Protein AF-A0A7J4UYX0-F1 (afdb_monomer_lite)

pLDDT: mean 72.62, std 13.32, range [43.72, 94.44]

Secondary structure (DSSP, 8-state):
-------HHHHTHHHHHHHHHHHHHHHHHH-THHHHHHHHTEETTEEHHHHHHHHHHHSTT--

Radius of gyration: 18.23 Å; chains: 1; bounding box: 37×18×54 Å

Structure (mmCIF, N/CA/C/O backbone):
data_AF-A0A7J4UYX0-F1
#
_entry.id   AF-A0A7J4UYX0-F1
#
loop_
_atom_site.group_PDB
_atom_site.id
_atom_site.type_symbol
_atom_site.label_atom_id
_atom_site.label_alt_id
_atom_site.label_comp_id
_atom_site.label_asym_id
_atom_site.label_entity_id
_atom_site.label_seq_id
_atom_site.pdbx_PDB_ins_code
_atom_site.Cartn_x
_atom_site.Cartn_y
_atom_site.Cartn_z
_atom_site.occupancy
_atom_site.B_iso_or_equiv
_atom_site.auth_seq_id
_atom_site.auth_comp_id
_atom_site.auth_asym_id
_atom_site.auth_atom_id
_atom_site.pdbx_PDB_model_num
ATOM 1 N N . MET A 1 1 ? -7.285 5.592 37.705 1.00 43.72 1 MET A N 1
ATOM 2 C CA . MET A 1 1 ? -7.932 4.748 36.676 1.00 43.72 1 MET A CA 1
ATOM 3 C C . MET A 1 1 ? -7.933 5.509 35.353 1.00 43.72 1 MET A C 1
ATOM 5 O O . MET A 1 1 ? -8.727 6.433 35.224 1.00 43.72 1 MET A O 1
ATOM 9 N N . PRO A 1 2 ? -7.028 5.233 34.400 1.00 44.97 2 PRO A N 1
ATOM 10 C CA . PRO A 1 2 ? -7.034 5.934 33.124 1.00 44.97 2 PRO A CA 1
ATOM 11 C C . PRO A 1 2 ? -8.012 5.233 32.175 1.00 44.97 2 PRO A C 1
ATOM 13 O O . PRO A 1 2 ? -7.666 4.270 31.498 1.00 44.97 2 PRO A O 1
ATOM 16 N N . GLY A 1 3 ? -9.254 5.714 32.133 1.00 57.47 3 GLY A N 1
ATOM 17 C CA . GLY A 1 3 ? -10.210 5.376 31.080 1.00 57.47 3 GLY A CA 1
ATOM 18 C C . GLY A 1 3 ? -9.800 6.070 29.787 1.00 57.47 3 GLY A C 1
ATOM 19 O O . GLY A 1 3 ? -10.355 7.106 29.426 1.00 57.47 3 GLY A O 1
ATOM 20 N N . LYS A 1 4 ? -8.779 5.540 29.110 1.00 60.59 4 LYS A N 1
ATOM 21 C CA . LYS A 1 4 ? -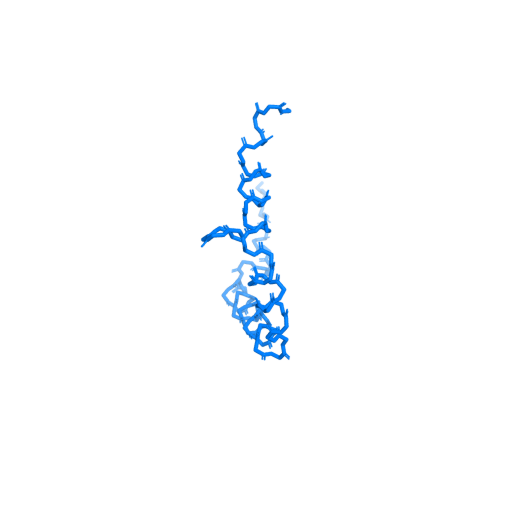8.395 5.983 27.770 1.00 60.59 4 LYS A CA 1
ATOM 22 C C . LYS A 1 4 ? -9.523 5.532 26.846 1.00 60.59 4 LYS A C 1
ATOM 24 O O . LYS A 1 4 ? -9.529 4.382 26.420 1.00 60.59 4 LYS A O 1
ATOM 29 N N . ARG A 1 5 ? -10.524 6.408 26.653 1.00 57.59 5 ARG A N 1
ATOM 30 C CA . ARG A 1 5 ? -11.616 6.257 25.679 1.00 57.59 5 ARG A CA 1
ATOM 31 C C . ARG A 1 5 ? -11.015 5.619 24.437 1.00 57.59 5 ARG A C 1
ATOM 33 O O . ARG A 1 5 ? -10.169 6.240 23.791 1.00 57.59 5 ARG A O 1
ATOM 40 N N . LEU A 1 6 ? -11.365 4.359 24.181 1.00 56.97 6 LEU A N 1
ATOM 41 C CA . LEU A 1 6 ? -10.947 3.693 22.963 1.00 56.97 6 LEU A CA 1
ATOM 42 C C . LEU A 1 6 ? -11.576 4.511 21.851 1.00 56.97 6 LEU A C 1
ATOM 44 O O . LEU A 1 6 ? -12.789 4.667 21.768 1.00 56.97 6 LEU A O 1
ATOM 48 N N . SER A 1 7 ? -10.661 5.185 21.167 1.00 58.44 7 SER A N 1
ATOM 49 C CA . SER A 1 7 ? -10.880 6.256 20.221 1.00 58.44 7 SER A CA 1
ATOM 50 C C . SER A 1 7 ? -12.011 5.873 19.281 1.00 58.44 7 SER A C 1
ATOM 52 O O . SER A 1 7 ? -12.076 4.721 18.870 1.00 58.44 7 SER A O 1
ATOM 54 N N . PHE A 1 8 ? -12.864 6.820 18.904 1.00 61.38 8 PHE A N 1
ATOM 55 C CA . PHE A 1 8 ? -13.916 6.652 17.896 1.00 61.38 8 PHE A CA 1
ATOM 56 C C . PHE A 1 8 ? -13.436 5.895 16.630 1.00 61.38 8 PHE A C 1
ATOM 58 O O . PHE A 1 8 ? -14.224 5.244 15.955 1.00 61.38 8 PHE A O 1
ATOM 65 N N . LEU A 1 9 ? -12.127 5.900 16.351 1.00 62.31 9 LEU A N 1
ATOM 66 C CA . LEU A 1 9 ? -11.458 5.060 15.351 1.00 62.31 9 LEU A CA 1
ATOM 67 C C . LEU A 1 9 ? -11.618 3.536 15.548 1.00 62.31 9 LEU A C 1
ATOM 69 O O . LEU A 1 9 ? -11.692 2.835 14.550 1.00 62.31 9 LEU A O 1
ATOM 73 N N . ASN A 1 10 ? -11.670 3.009 16.778 1.00 65.62 10 ASN A N 1
ATOM 74 C CA . ASN A 1 10 ? -11.894 1.581 17.051 1.00 65.62 10 ASN A CA 1
ATOM 75 C C . ASN A 1 10 ? -13.360 1.179 16.855 1.00 65.62 10 ASN A C 1
ATOM 77 O O . ASN A 1 10 ? -13.627 0.090 16.360 1.00 65.62 10 ASN A O 1
ATOM 81 N N . GLU A 1 11 ? -14.305 2.047 17.220 1.00 76.31 11 GLU A N 1
ATOM 82 C CA . GLU A 1 11 ? -15.740 1.776 17.059 1.00 76.31 11 GLU A CA 1
ATOM 83 C C . GLU A 1 11 ? -16.152 1.794 15.579 1.00 76.31 11 GLU A C 1
ATOM 85 O O . GLU A 1 11 ? -16.929 0.954 15.132 1.00 76.31 11 GLU A O 1
ATOM 90 N N . PHE A 1 12 ? -15.543 2.681 14.785 1.00 81.06 12 PHE A N 1
ATOM 91 C CA . PHE A 1 12 ? -15.765 2.772 13.340 1.00 81.06 12 PHE A CA 1
ATOM 92 C C . PHE A 1 12 ? -14.673 2.099 12.500 1.00 81.06 12 PHE A C 1
ATOM 94 O O . PHE A 1 12 ? -14.624 2.321 11.290 1.00 81.06 12 PHE A O 1
ATOM 101 N N . LEU A 1 13 ? -13.810 1.265 13.092 1.00 85.56 13 LEU A N 1
ATOM 102 C CA . LEU A 1 13 ? -12.661 0.676 12.393 1.00 85.56 13 LEU A CA 1
ATOM 103 C C . LEU A 1 13 ? -13.096 -0.094 11.142 1.00 85.56 13 LEU A C 1
ATOM 105 O O . LEU A 1 13 ? -12.509 0.072 10.078 1.00 85.56 13 LEU A O 1
ATOM 109 N N . THR A 1 14 ? -14.1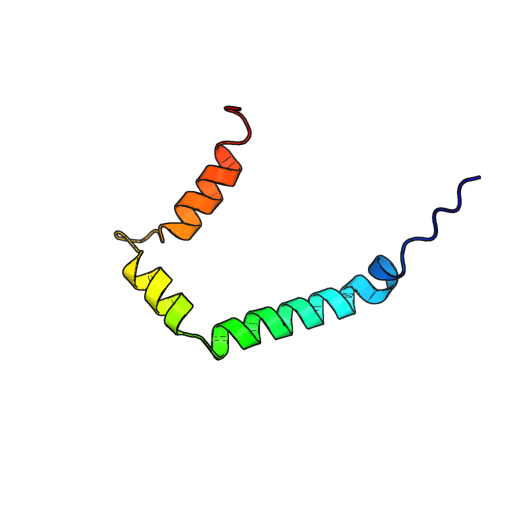78 -0.867 11.239 1.00 88.94 14 THR A N 1
ATOM 110 C CA . THR A 1 14 ? -14.734 -1.619 10.105 1.00 88.94 14 THR A CA 1
ATOM 111 C C . THR A 1 14 ? -15.209 -0.697 8.985 1.00 88.94 14 THR A C 1
ATOM 113 O O . THR A 1 14 ? -14.914 -0.952 7.821 1.00 88.94 14 THR A O 1
ATOM 116 N N . ALA A 1 15 ? -15.902 0.397 9.320 1.00 89.69 15 ALA A N 1
ATOM 117 C CA . ALA A 1 15 ? -16.362 1.374 8.334 1.00 89.69 15 ALA A CA 1
ATOM 118 C C . ALA A 1 15 ? -15.178 2.076 7.654 1.00 89.69 15 ALA A C 1
ATOM 120 O O . ALA A 1 15 ? -15.165 2.227 6.435 1.00 89.69 15 ALA A O 1
ATOM 121 N N . TRP A 1 16 ? -14.147 2.429 8.422 1.00 89.00 16 TRP A N 1
ATOM 122 C CA . TRP A 1 16 ? -12.910 3.008 7.900 1.00 89.00 16 TRP A CA 1
ATOM 123 C C . TRP A 1 16 ? -12.137 2.045 6.998 1.00 89.00 16 TRP A C 1
ATOM 125 O O . TRP A 1 16 ? -11.674 2.463 5.939 1.00 89.00 16 TRP A O 1
ATOM 135 N N . ILE A 1 17 ? -12.042 0.762 7.362 1.00 90.19 17 ILE A N 1
ATOM 136 C CA . ILE A 1 17 ? -11.453 -0.277 6.503 1.00 90.19 17 ILE A CA 1
ATOM 137 C C . ILE A 1 17 ? -12.240 -0.381 5.196 1.00 90.19 17 ILE A C 1
ATOM 139 O O . ILE A 1 17 ? -11.641 -0.469 4.129 1.00 90.19 17 ILE A O 1
ATOM 143 N N . PHE A 1 18 ? -13.571 -0.327 5.260 1.00 94.38 18 PHE A N 1
ATOM 144 C CA . PHE A 1 18 ? -14.419 -0.400 4.073 1.00 94.38 18 PHE A CA 1
ATOM 145 C C . PHE A 1 18 ? -14.231 0.809 3.154 1.00 94.38 18 PHE A C 1
ATOM 147 O O . PHE A 1 18 ? -14.101 0.645 1.944 1.00 94.38 18 PHE A O 1
ATOM 154 N N . ILE A 1 19 ? -14.147 2.013 3.727 1.00 94.31 19 ILE A N 1
ATOM 155 C CA . ILE A 1 19 ? -13.840 3.244 2.989 1.00 94.31 19 ILE A CA 1
ATOM 156 C C . ILE A 1 19 ? -12.449 3.145 2.355 1.00 94.31 19 ILE A C 1
ATOM 158 O O . ILE A 1 19 ? -12.302 3.425 1.169 1.00 94.31 19 ILE A O 1
ATOM 162 N N . ALA A 1 20 ? -11.439 2.694 3.102 1.00 92.69 20 ALA A N 1
ATOM 163 C CA . ALA A 1 20 ? -10.088 2.508 2.580 1.00 92.69 20 ALA A CA 1
ATOM 164 C C . ALA A 1 20 ? -10.043 1.469 1.446 1.00 92.69 20 ALA A C 1
ATOM 166 O O . ALA A 1 20 ? -9.380 1.703 0.437 1.00 92.69 20 ALA A O 1
ATOM 167 N N . MET A 1 21 ? -10.790 0.364 1.564 1.00 93.81 21 MET A N 1
ATOM 168 C CA . MET A 1 21 ? -10.941 -0.627 0.495 1.00 93.81 21 MET A CA 1
ATOM 169 C C . MET A 1 21 ? -11.631 -0.032 -0.731 1.00 93.81 21 MET A C 1
ATOM 171 O O . MET A 1 21 ? -11.123 -0.177 -1.838 1.00 93.81 21 MET A O 1
ATOM 175 N N . ALA A 1 22 ? -12.753 0.666 -0.550 1.00 94.44 22 ALA A N 1
ATOM 176 C CA . ALA A 1 22 ? -13.493 1.283 -1.646 1.00 94.44 22 ALA A CA 1
ATOM 177 C C . ALA A 1 22 ? -12.643 2.320 -2.391 1.00 94.44 22 ALA A C 1
ATOM 179 O O . ALA A 1 22 ? -12.638 2.346 -3.619 1.00 94.44 22 ALA A O 1
ATOM 180 N N . ILE A 1 23 ? -11.877 3.131 -1.657 1.00 94.31 23 ILE A N 1
ATOM 181 C CA . ILE A 1 23 ? -10.951 4.108 -2.233 1.00 94.31 23 ILE A CA 1
ATOM 182 C C . ILE A 1 23 ? -9.797 3.399 -2.949 1.00 94.31 23 ILE A C 1
ATOM 184 O O . ILE A 1 23 ? -9.507 3.733 -4.092 1.00 94.31 23 ILE A O 1
ATOM 188 N N . GLY A 1 24 ? -9.161 2.405 -2.324 1.00 87.62 24 GLY A N 1
ATOM 189 C CA . GLY A 1 24 ? -8.041 1.675 -2.926 1.00 87.62 24 GLY A CA 1
ATOM 190 C C . GLY A 1 24 ? -8.436 0.947 -4.211 1.00 87.62 24 GLY A C 1
ATOM 191 O O . GLY A 1 24 ? -7.753 1.064 -5.227 1.00 87.62 24 GLY A O 1
ATOM 192 N N . VAL A 1 25 ? -9.579 0.260 -4.195 1.00 88.75 25 VAL A N 1
ATOM 193 C CA . VAL A 1 25 ? -10.138 -0.418 -5.373 1.00 88.75 25 VAL A CA 1
ATOM 194 C C . VAL A 1 25 ? -10.587 0.598 -6.421 1.00 88.75 25 VAL A C 1
ATOM 196 O O . VAL A 1 25 ? -10.295 0.419 -7.598 1.00 88.75 25 VAL A O 1
ATOM 199 N N . GLY A 1 26 ? -11.243 1.688 -6.012 1.00 91.88 26 GLY A N 1
ATOM 200 C CA . GLY A 1 26 ? -11.685 2.746 -6.920 1.00 91.88 26 GLY A CA 1
ATOM 201 C C . GLY A 1 26 ? -10.521 3.421 -7.646 1.00 91.88 26 GLY A C 1
ATOM 202 O O . GLY A 1 26 ? -10.576 3.596 -8.860 1.00 91.88 26 GLY A O 1
ATOM 203 N N . ILE A 1 27 ? -9.436 3.733 -6.935 1.00 86.19 27 ILE A N 1
ATOM 204 C CA . ILE A 1 27 ? -8.213 4.291 -7.527 1.00 86.19 27 ILE A CA 1
ATOM 205 C C . ILE A 1 27 ? -7.547 3.266 -8.453 1.00 86.19 27 ILE A C 1
ATOM 207 O O . ILE A 1 27 ? -7.179 3.622 -9.570 1.00 86.19 27 ILE A O 1
ATOM 211 N N . GLY A 1 28 ? -7.439 2.000 -8.034 1.00 79.50 28 GLY A N 1
ATOM 212 C CA . GLY A 1 28 ? -6.884 0.930 -8.871 1.00 79.50 28 GLY A CA 1
ATOM 213 C C . GLY A 1 28 ? -7.698 0.666 -10.143 1.00 79.50 28 GLY A C 1
ATOM 214 O O . GLY A 1 28 ? -7.129 0.314 -11.172 1.00 79.50 28 GLY A O 1
ATOM 215 N N . TYR A 1 29 ? -9.013 0.887 -10.093 1.00 81.25 29 TYR A N 1
ATOM 216 C CA . TYR A 1 29 ? -9.909 0.750 -11.240 1.00 81.25 29 TYR A CA 1
ATOM 217 C C . TYR A 1 29 ? -9.857 1.959 -12.187 1.00 81.25 29 TYR A C 1
ATOM 219 O O . TYR A 1 29 ? -9.857 1.785 -13.403 1.00 81.25 29 TYR A O 1
ATOM 227 N N . LEU A 1 30 ? -9.804 3.185 -11.652 1.00 81.81 30 LEU A N 1
ATOM 228 C CA . LEU A 1 30 ? -9.768 4.415 -12.457 1.00 81.81 30 LEU A CA 1
ATOM 229 C C . LEU A 1 30 ? -8.399 4.672 -13.098 1.00 81.81 30 LEU A C 1
ATOM 231 O O . LEU A 1 30 ? -8.331 5.283 -14.163 1.00 81.81 30 LEU A O 1
ATOM 235 N N . TYR A 1 31 ? -7.320 4.207 -12.469 1.00 74.94 31 TYR A N 1
ATOM 236 C CA . TYR A 1 31 ? -5.953 4.364 -12.961 1.00 74.94 31 TYR A CA 1
ATOM 237 C C . TYR A 1 31 ? -5.282 2.998 -13.186 1.00 74.94 31 TYR A C 1
ATOM 239 O O . TYR A 1 31 ? -4.342 2.650 -12.464 1.00 74.94 31 TYR A O 1
ATOM 247 N N . PRO A 1 32 ? -5.685 2.243 -14.233 1.00 70.38 32 PRO A N 1
ATOM 248 C CA .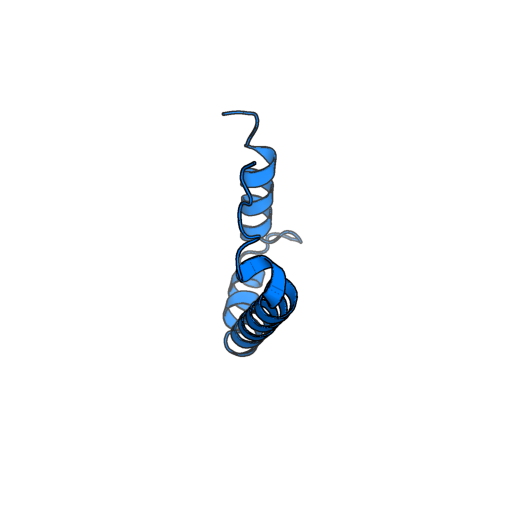 PRO A 1 32 ? -4.994 1.013 -14.628 1.00 70.38 32 PRO A CA 1
ATOM 249 C C . PRO A 1 32 ? -3.554 1.289 -15.084 1.00 70.38 32 PRO A C 1
ATOM 251 O O . PRO A 1 32 ? -2.719 0.398 -15.035 1.00 70.38 32 PRO A O 1
ATOM 254 N N . GLY A 1 33 ? -3.221 2.543 -15.411 1.00 68.44 33 GLY A N 1
ATOM 255 C CA . GLY A 1 33 ? -1.852 2.967 -15.698 1.00 68.44 33 GLY A CA 1
ATOM 256 C C . GLY A 1 33 ? -0.871 2.717 -14.546 1.00 68.44 33 GLY A C 1
ATOM 257 O O . GLY A 1 33 ? 0.319 2.589 -14.789 1.00 68.44 33 GLY A O 1
ATOM 258 N N . ILE A 1 34 ? -1.338 2.588 -13.297 1.00 64.88 34 ILE A N 1
ATOM 259 C CA . ILE A 1 34 ? -0.488 2.148 -12.176 1.00 64.88 34 ILE A CA 1
ATOM 260 C C . ILE A 1 34 ? -0.118 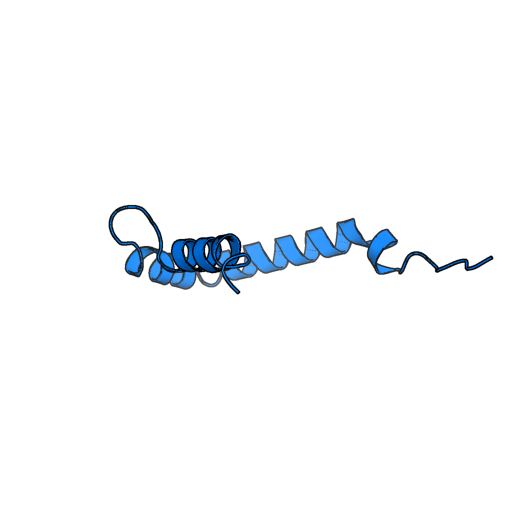0.672 -12.336 1.00 64.88 34 ILE A C 1
ATOM 262 O O . ILE A 1 34 ? 1.017 0.302 -12.045 1.00 64.88 34 ILE A O 1
ATOM 266 N N . ALA A 1 35 ? -1.047 -0.154 -12.825 1.00 66.75 35 ALA A N 1
ATOM 267 C CA . ALA A 1 35 ? -0.767 -1.536 -13.188 1.00 66.75 35 ALA A CA 1
ATOM 268 C C . ALA A 1 35 ? 0.181 -1.594 -14.393 1.00 66.75 35 ALA A C 1
ATOM 270 O O . ALA A 1 35 ? 1.154 -2.328 -14.315 1.00 66.75 35 ALA A O 1
ATOM 271 N N . ASP A 1 36 ? -0.011 -0.759 -15.422 1.00 68.56 36 ASP A N 1
ATOM 272 C CA . ASP A 1 36 ? 0.895 -0.681 -16.585 1.00 68.56 36 ASP A CA 1
ATOM 273 C C . ASP A 1 36 ? 2.302 -0.186 -16.208 1.00 68.56 36 ASP A C 1
ATOM 275 O O . ASP A 1 36 ? 3.309 -0.650 -16.742 1.00 68.56 36 ASP A O 1
ATOM 279 N N . VAL A 1 37 ? 2.409 0.745 -15.257 1.00 68.00 37 VAL A N 1
ATOM 280 C CA . VAL A 1 37 ? 3.691 1.191 -14.692 1.00 68.00 37 VAL A CA 1
ATOM 281 C C . VAL A 1 37 ? 4.326 0.075 -13.858 1.00 68.00 37 VAL A C 1
ATOM 283 O O . VAL A 1 37 ? 5.530 -0.146 -13.947 1.00 68.00 37 VAL A O 1
ATOM 286 N N . LEU A 1 38 ? 3.538 -0.678 -13.086 1.00 66.25 38 LEU A N 1
ATOM 287 C CA . LEU A 1 38 ? 4.028 -1.865 -12.380 1.00 66.25 38 LEU A CA 1
ATOM 288 C C . LEU A 1 38 ? 4.499 -2.957 -13.347 1.00 66.25 38 LEU A C 1
ATOM 290 O O . LEU A 1 38 ? 5.507 -3.599 -13.063 1.00 66.25 38 LEU A O 1
ATOM 294 N N . ASP A 1 39 ? 3.794 -3.154 -14.462 1.00 66.38 39 ASP A N 1
ATOM 295 C CA . ASP A 1 39 ? 4.104 -4.157 -15.483 1.00 66.38 39 ASP A CA 1
ATOM 296 C C . ASP A 1 39 ? 5.309 -3.752 -16.335 1.00 66.38 39 ASP A C 1
ATOM 298 O O . ASP A 1 39 ? 6.182 -4.570 -16.603 1.00 66.38 39 ASP A O 1
ATOM 302 N N . SER A 1 40 ? 5.444 -2.470 -16.674 1.00 66.69 40 SER A N 1
ATOM 303 C CA . SER A 1 40 ? 6.652 -1.946 -17.329 1.00 66.69 40 SER A CA 1
ATOM 304 C C . SER A 1 40 ? 7.871 -1.898 -16.401 1.00 66.69 40 SER A C 1
ATOM 306 O O . SER A 1 40 ? 9.001 -1.946 -16.881 1.00 66.69 40 SER A O 1
ATOM 308 N N . MET A 1 41 ? 7.670 -1.865 -15.078 1.00 63.31 41 MET A N 1
ATOM 309 C CA . MET A 1 41 ? 8.721 -2.017 -14.060 1.00 63.31 41 MET A CA 1
ATOM 310 C C . MET A 1 41 ? 8.869 -3.462 -13.544 1.00 63.31 41 MET A C 1
ATOM 312 O O . MET A 1 41 ? 9.459 -3.682 -12.477 1.00 63.31 41 MET A O 1
ATOM 316 N N . ARG A 1 42 ? 8.342 -4.465 -14.258 1.00 60.78 42 ARG A N 1
ATOM 317 C CA . ARG A 1 42 ? 8.638 -5.881 -13.996 1.00 60.78 42 ARG A CA 1
ATOM 318 C C . ARG A 1 42 ? 9.874 -6.312 -14.769 1.00 60.78 42 ARG A C 1
ATOM 320 O O . ARG A 1 42 ? 9.927 -6.205 -15.987 1.00 60.78 42 ARG A O 1
ATOM 327 N N . ILE A 1 43 ? 10.846 -6.860 -14.047 1.00 58.44 43 ILE A N 1
ATOM 328 C CA . ILE A 1 43 ? 11.949 -7.618 -14.637 1.00 58.44 43 ILE A CA 1
ATOM 329 C C . ILE A 1 43 ? 11.628 -9.091 -14.355 1.00 58.44 43 ILE A C 1
ATOM 331 O O . ILE A 1 43 ? 11.552 -9.507 -13.196 1.00 58.44 43 ILE A O 1
ATOM 335 N N . ASP A 1 44 ? 11.331 -9.833 -15.423 1.00 59.47 44 ASP A N 1
ATOM 336 C CA . ASP A 1 44 ? 10.970 -11.261 -15.486 1.00 59.47 44 ASP A CA 1
ATOM 337 C C . ASP A 1 44 ? 9.691 -11.706 -14.750 1.00 59.47 44 ASP A C 1
ATOM 339 O O . ASP A 1 44 ? 8.813 -12.329 -15.345 1.00 59.47 44 ASP A O 1
ATOM 343 N N . THR A 1 45 ? 9.556 -11.455 -13.447 1.00 60.59 45 THR A N 1
ATOM 344 C CA . THR A 1 45 ? 8.377 -11.887 -12.653 1.00 60.59 45 THR A CA 1
ATOM 345 C C . THR A 1 45 ? 8.137 -11.043 -11.400 1.00 60.59 45 THR A C 1
ATOM 347 O O . THR A 1 45 ? 7.056 -11.103 -10.808 1.00 60.59 45 THR A O 1
ATOM 350 N N . VAL A 1 46 ? 9.115 -10.221 -11.002 1.00 63.81 46 VAL A N 1
ATOM 351 C CA . VAL A 1 46 ? 9.066 -9.411 -9.780 1.00 63.81 46 VAL A CA 1
ATOM 352 C C . VAL A 1 46 ? 8.984 -7.936 -10.158 1.00 63.81 46 VAL A C 1
ATOM 354 O O . VAL A 1 46 ? 9.836 -7.405 -10.865 1.00 63.81 46 VAL A O 1
ATOM 357 N N . SER A 1 47 ? 7.941 -7.259 -9.686 1.00 70.62 47 SER A N 1
ATOM 358 C CA . SER A 1 47 ? 7.776 -5.818 -9.875 1.00 70.62 47 SER A CA 1
ATOM 359 C C . SER A 1 47 ? 8.717 -5.057 -8.940 1.00 70.62 47 SER A C 1
ATOM 361 O O . SER A 1 47 ? 8.665 -5.252 -7.719 1.00 70.62 47 SER A O 1
ATOM 363 N N . LEU A 1 48 ? 9.530 -4.160 -9.501 1.00 75.12 48 LEU A N 1
ATOM 364 C CA . LEU A 1 48 ? 10.521 -3.356 -8.777 1.00 75.12 48 LEU A CA 1
ATOM 365 C C . LEU A 1 48 ? 9.964 -2.631 -7.528 1.00 75.12 48 LEU A C 1
ATOM 367 O O . LEU A 1 48 ? 10.635 -2.645 -6.497 1.00 75.12 48 LEU A O 1
ATOM 371 N N . PRO A 1 49 ? 8.732 -2.078 -7.530 1.00 74.38 49 PRO A N 1
ATOM 372 C CA . PRO A 1 49 ? 8.147 -1.448 -6.342 1.00 74.38 49 PRO A CA 1
ATOM 373 C C . PRO A 1 49 ? 7.924 -2.426 -5.183 1.00 74.38 49 PRO A C 1
ATOM 375 O O . PRO A 1 49 ? 8.133 -2.074 -4.025 1.00 74.38 49 PRO A O 1
ATOM 378 N N . ILE A 1 50 ? 7.540 -3.668 -5.492 1.00 74.94 50 ILE A N 1
ATOM 379 C CA . ILE A 1 50 ? 7.371 -4.730 -4.492 1.00 74.94 50 ILE A CA 1
ATOM 380 C C . ILE A 1 50 ? 8.737 -5.176 -3.981 1.00 74.94 50 ILE A C 1
ATOM 382 O O . ILE A 1 50 ? 8.898 -5.341 -2.777 1.00 74.94 50 ILE A O 1
ATOM 386 N N . ALA A 1 51 ? 9.733 -5.306 -4.862 1.00 76.81 51 ALA A N 1
ATOM 387 C CA . ALA A 1 51 ? 11.104 -5.598 -4.451 1.00 76.81 51 ALA A CA 1
ATOM 388 C C . ALA A 1 51 ? 11.645 -4.522 -3.497 1.00 76.81 51 ALA A C 1
ATOM 390 O O . ALA A 1 51 ? 12.211 -4.874 -2.470 1.00 76.81 51 ALA A O 1
ATOM 391 N N . ILE A 1 52 ? 11.404 -3.234 -3.776 1.00 80.56 52 ILE A N 1
ATOM 392 C CA . ILE A 1 52 ? 11.756 -2.119 -2.882 1.00 80.56 52 ILE A CA 1
ATOM 393 C C . ILE A 1 52 ? 10.954 -2.183 -1.581 1.00 80.56 52 ILE A C 1
ATOM 395 O O . ILE A 1 52 ? 11.528 -1.994 -0.517 1.00 80.56 52 ILE A O 1
ATOM 399 N N . GLY A 1 53 ? 9.654 -2.479 -1.635 1.00 78.38 53 GLY A N 1
ATOM 400 C CA . GLY A 1 53 ? 8.820 -2.631 -0.440 1.00 78.38 53 GLY A CA 1
ATOM 401 C C . GLY A 1 53 ? 9.310 -3.752 0.479 1.00 78.38 53 GLY A C 1
ATOM 402 O O . GLY A 1 53 ? 9.420 -3.558 1.688 1.00 78.38 53 GLY A O 1
ATOM 403 N N . LEU A 1 54 ? 9.685 -4.895 -0.097 1.00 78.31 54 LEU A N 1
ATOM 404 C CA . LEU A 1 54 ? 10.301 -6.009 0.621 1.00 78.31 54 LEU A CA 1
ATOM 405 C C . LEU A 1 54 ? 11.697 -5.652 1.125 1.00 78.31 54 LEU A C 1
ATOM 407 O O . LEU A 1 54 ? 12.030 -5.997 2.253 1.00 78.31 54 LEU A O 1
ATOM 411 N N . LEU A 1 55 ? 12.485 -4.917 0.335 1.00 78.38 55 LEU A N 1
ATOM 412 C CA . LEU A 1 55 ? 13.756 -4.357 0.775 1.00 78.38 55 LEU A CA 1
ATOM 413 C C . LEU A 1 55 ? 13.529 -3.471 1.995 1.00 78.38 55 LEU A C 1
ATOM 415 O O . LEU A 1 55 ? 14.111 -3.743 3.018 1.00 78.38 55 LEU A O 1
ATOM 419 N N . VAL A 1 56 ? 12.617 -2.506 1.981 1.00 78.31 56 VAL A N 1
ATOM 420 C CA . VAL A 1 56 ? 12.330 -1.641 3.141 1.00 78.31 56 VAL A CA 1
ATOM 421 C C . VAL A 1 56 ? 11.799 -2.425 4.351 1.00 78.31 56 VAL A C 1
ATOM 423 O O . VAL A 1 56 ? 12.028 -2.008 5.483 1.00 78.31 56 VAL A O 1
ATOM 426 N N . MET A 1 57 ? 11.137 -3.567 4.140 1.00 7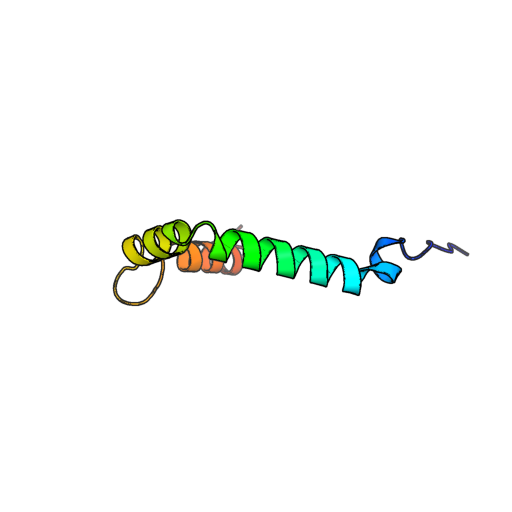7.75 57 MET A N 1
ATOM 427 C CA . MET A 1 57 ? 10.705 -4.480 5.210 1.00 77.75 57 MET A CA 1
ATOM 428 C C . MET A 1 57 ? 11.797 -5.440 5.708 1.00 77.75 57 MET A C 1
ATOM 430 O O . MET A 1 57 ? 11.688 -5.920 6.835 1.00 77.75 57 MET A O 1
ATOM 434 N N . MET A 1 58 ? 12.846 -5.707 4.919 1.00 72.88 58 MET A N 1
ATOM 435 C CA . MET A 1 58 ? 13.954 -6.621 5.256 1.00 72.88 58 MET A CA 1
ATOM 436 C C . MET A 1 58 ? 15.325 -5.936 5.479 1.00 72.88 58 MET A C 1
ATOM 438 O O . MET A 1 58 ? 16.193 -6.517 6.116 1.00 72.88 58 MET A O 1
ATOM 442 N N . TYR A 1 59 ? 15.484 -4.678 5.062 1.00 62.81 59 TYR A N 1
ATOM 443 C CA . TYR A 1 59 ? 16.481 -3.686 5.488 1.00 62.81 59 TYR A CA 1
ATOM 444 C C . TYR A 1 59 ? 16.146 -2.880 6.772 1.00 62.81 59 TYR A C 1
ATOM 446 O O . TYR A 1 59 ? 16.938 -1.998 7.096 1.00 62.81 59 TYR A O 1
ATOM 454 N N . PRO A 1 60 ? 15.072 -3.129 7.558 1.00 57.88 60 PRO A N 1
ATOM 455 C CA . PRO A 1 60 ? 14.930 -2.547 8.882 1.00 57.88 60 PRO A CA 1
ATOM 456 C C . PRO A 1 60 ? 15.794 -3.193 9.990 1.00 57.88 60 PRO A C 1
ATOM 458 O O . PRO A 1 60 ? 15.695 -2.697 11.104 1.00 57.88 60 PRO A O 1
ATOM 461 N N . PRO A 1 61 ? 16.636 -4.235 9.776 1.00 58.91 61 PRO A N 1
ATOM 462 C CA . PRO A 1 61 ? 17.620 -4.649 10.781 1.00 58.91 61 PRO A CA 1
ATOM 463 C C . 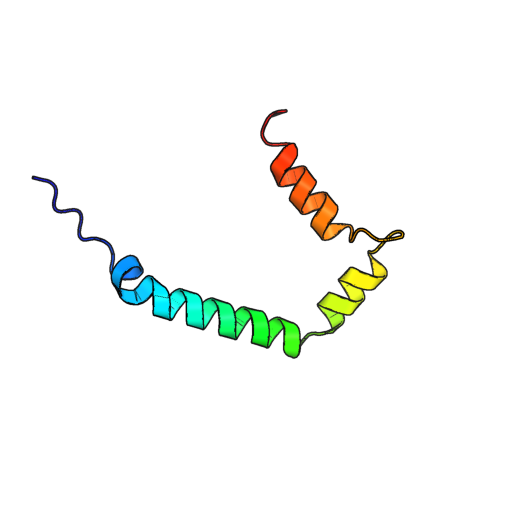PRO A 1 61 ? 19.101 -4.466 10.380 1.00 58.91 61 PRO A C 1
ATOM 465 O O . PRO A 1 61 ? 19.968 -4.957 11.097 1.00 58.91 61 PRO A O 1
ATOM 468 N N . LEU A 1 62 ? 19.430 -3.784 9.272 1.00 51.78 62 LEU A N 1
ATOM 469 C CA . LEU A 1 62 ? 20.812 -3.326 8.990 1.00 51.78 62 LEU A CA 1
ATOM 470 C C . LEU A 1 62 ? 20.979 -1.798 9.143 1.00 51.78 62 LEU A C 1
ATOM 472 O O . LEU A 1 62 ? 21.986 -1.242 8.701 1.00 51.78 62 LEU A O 1
ATOM 476 N N . ALA A 1 63 ? 20.018 -1.143 9.801 1.00 48.62 63 ALA A N 1
ATOM 477 C CA . ALA A 1 63 ? 20.112 0.203 10.364 1.00 48.62 63 ALA A CA 1
ATOM 478 C C . ALA A 1 63 ? 19.588 0.184 11.805 1.00 48.62 63 ALA A C 1
ATOM 480 O O . ALA A 1 63 ? 18.615 -0.565 12.052 1.00 48.62 63 ALA A O 1
#

Sequence (63 aa):
MPGKRLSFLNEFLTAWIFIAMAIGVGIGYLYPGIADVLDSMRIDTVSLPIAIGLLVMMYPPLA

Foldseek 3Di:
DDPPPPDPCVVCVVVVVVVVVCVVVVCCVVCVVVVVQQVVCDDPHDRPVVVVVVCVVVVPVVD